Protein AF-A0A3B8RN33-F1 (afdb_monomer)

Radius of gyration: 20.27 Å; Cα contacts (8 Å, |Δi|>4): 66; chains: 1; bounding box: 44×42×52 Å

Secondary structure (DSSP, 8-state):
-HHHHHHHHHHHHHHHTT-HHHHHHHHHHHHHHHHHHHHHHHHHHTHHHHHHHHHHHHHTTHHHHHHHHHHS----GGGTHHHHHHHHHHHHHHHHHHHHS----GGGHHHHHHHHHHHHHHHHHHHHHHHHHHHHHHHHHH--

Mean predicted aligned error: 7.56 Å

pLDDT: mean 86.92, std 8.72, range [50.72, 96.62]

Structure (mmCIF, N/CA/C/O backbone):
data_AF-A0A3B8RN33-F1
#
_entry.id   AF-A0A3B8RN33-F1
#
loop_
_atom_site.group_PDB
_atom_site.id
_atom_site.type_symbol
_atom_site.label_atom_id
_atom_site.label_alt_id
_atom_site.label_comp_id
_atom_site.label_asym_id
_atom_site.label_entity_id
_atom_site.label_seq_id
_atom_site.pdbx_PDB_ins_code
_atom_site.Cartn_x
_atom_site.Cartn_y
_atom_site.Cartn_z
_atom_site.occupancy
_atom_site.B_iso_or_equiv
_atom_site.auth_seq_id
_atom_site.auth_comp_id
_atom_site.auth_asym_id
_atom_site.auth_atom_id
_atom_site.pdbx_PDB_model_num
ATOM 1 N N . ALA A 1 1 ? 3.436 -6.102 -2.126 1.00 56.66 1 ALA A N 1
ATOM 2 C CA . ALA A 1 1 ? 3.835 -5.506 -0.831 1.00 56.66 1 ALA A CA 1
ATOM 3 C C . ALA A 1 1 ? 2.756 -4.589 -0.236 1.00 56.66 1 ALA A C 1
ATOM 5 O O . ALA A 1 1 ? 2.254 -4.915 0.829 1.00 56.66 1 ALA A O 1
ATOM 6 N N . MET A 1 2 ? 2.334 -3.508 -0.912 1.00 62.22 2 MET A N 1
ATOM 7 C CA . MET A 1 2 ? 1.419 -2.491 -0.337 1.00 62.22 2 MET A CA 1
ATOM 8 C C . MET A 1 2 ? 0.087 -3.041 0.202 1.00 62.22 2 MET A C 1
ATOM 10 O O . MET A 1 2 ? -0.329 -2.700 1.299 1.00 62.22 2 MET A O 1
ATOM 14 N N . TRP A 1 3 ? -0.573 -3.935 -0.533 1.00 68.81 3 TRP A N 1
ATOM 15 C CA . TRP A 1 3 ? -1.843 -4.518 -0.089 1.00 68.81 3 TRP A CA 1
ATOM 16 C C . TRP A 1 3 ? -1.701 -5.576 1.010 1.00 68.81 3 TRP A C 1
ATOM 18 O O . TRP A 1 3 ? -2.677 -5.883 1.694 1.00 68.81 3 TRP A O 1
ATOM 28 N N . SER A 1 4 ? -0.501 -6.137 1.178 1.00 70.38 4 SER A N 1
ATOM 29 C CA . SER A 1 4 ? -0.233 -7.151 2.198 1.00 70.38 4 SER A CA 1
ATOM 30 C C . SER A 1 4 ? -0.156 -6.519 3.580 1.00 70.38 4 SER A C 1
ATOM 32 O O . SER A 1 4 ? -0.721 -7.069 4.514 1.00 70.38 4 SER A O 1
ATOM 34 N N . SER A 1 5 ? 0.483 -5.350 3.711 1.00 77.50 5 SER A N 1
ATOM 35 C CA . SER A 1 5 ? 0.575 -4.654 5.000 1.00 77.50 5 SER A CA 1
ATOM 36 C C . SER A 1 5 ? -0.803 -4.241 5.516 1.00 77.50 5 SER A C 1
ATOM 38 O O . SER A 1 5 ? -1.101 -4.449 6.688 1.00 77.50 5 SER A O 1
ATOM 40 N N . VAL A 1 6 ? -1.676 -3.748 4.628 1.00 82.19 6 VAL A N 1
ATOM 41 C CA . VAL A 1 6 ? -3.065 -3.398 4.965 1.00 82.19 6 VAL A CA 1
ATOM 42 C C . VAL A 1 6 ? -3.824 -4.615 5.492 1.00 82.19 6 VAL A C 1
ATOM 44 O O . VAL A 1 6 ? -4.422 -4.547 6.565 1.00 82.19 6 VAL A O 1
ATOM 47 N N . SER A 1 7 ? -3.777 -5.738 4.771 1.00 83.06 7 SER A N 1
ATOM 48 C CA . SER A 1 7 ? -4.470 -6.958 5.192 1.00 83.06 7 SER A CA 1
ATOM 49 C C . SER A 1 7 ? -3.956 -7.483 6.524 1.00 83.06 7 SER A C 1
ATOM 51 O O . SER A 1 7 ? -4.777 -7.756 7.392 1.00 83.06 7 SER A O 1
ATOM 53 N N . THR A 1 8 ? -2.638 -7.526 6.742 1.00 87.12 8 THR A N 1
ATOM 54 C CA . THR A 1 8 ? -2.060 -7.987 8.014 1.00 87.12 8 THR A CA 1
ATOM 55 C C . THR A 1 8 ? -2.520 -7.138 9.201 1.00 87.12 8 THR A C 1
ATOM 57 O O . THR A 1 8 ? -2.918 -7.678 10.234 1.00 87.12 8 THR A O 1
ATOM 60 N N . THR A 1 9 ? -2.525 -5.806 9.072 1.00 88.44 9 THR A N 1
ATOM 61 C CA . THR A 1 9 ? -3.015 -4.928 10.148 1.00 88.44 9 THR A CA 1
ATOM 62 C C . THR A 1 9 ? -4.490 -5.191 10.454 1.00 88.44 9 THR A C 1
ATOM 64 O O . THR A 1 9 ? -4.875 -5.262 11.622 1.00 88.44 9 THR A O 1
ATOM 67 N N . ILE A 1 10 ? -5.321 -5.382 9.425 1.00 87.44 10 ILE A N 1
ATOM 68 C CA . ILE A 1 10 ? -6.756 -5.629 9.603 1.00 87.44 10 ILE A CA 1
ATOM 69 C C . ILE A 1 10 ? -7.018 -7.021 10.197 1.00 87.44 10 ILE A C 1
ATOM 71 O O . ILE A 1 10 ? -7.858 -7.156 11.087 1.00 87.44 10 ILE A O 1
ATOM 75 N N . THR A 1 11 ? -6.299 -8.059 9.767 1.00 90.56 11 THR A N 1
ATOM 76 C CA . THR A 1 11 ? -6.441 -9.407 10.337 1.00 90.56 11 THR A CA 1
ATOM 77 C C . THR A 1 11 ? -6.004 -9.446 11.798 1.00 90.56 11 THR A C 1
ATOM 79 O O . THR A 1 11 ? -6.671 -10.086 12.613 1.00 90.56 11 THR A O 1
ATOM 82 N N . ASN A 1 12 ? -4.960 -8.693 12.158 1.00 90.50 12 ASN A N 1
ATOM 83 C CA . ASN A 1 12 ? -4.544 -8.521 13.550 1.00 90.50 12 ASN A CA 1
ATOM 84 C C . ASN A 1 12 ? -5.617 -7.785 14.369 1.00 90.50 12 ASN A C 1
ATOM 86 O O . ASN A 1 12 ? -5.922 -8.197 15.487 1.00 90.50 12 ASN A O 1
ATOM 90 N N . ALA A 1 13 ? -6.263 -6.761 13.799 1.00 89.62 13 ALA A N 1
ATOM 91 C CA . ALA A 1 13 ? -7.396 -6.094 14.440 1.00 89.62 13 ALA A CA 1
ATOM 92 C C . ALA A 1 13 ? -8.588 -7.050 14.647 1.00 89.62 13 ALA A C 1
ATOM 94 O O . ALA A 1 13 ? -9.190 -7.064 15.720 1.00 89.62 13 ALA A O 1
ATOM 95 N N . PHE A 1 14 ? -8.918 -7.899 13.665 1.00 90.62 14 PHE A N 1
ATOM 96 C CA . PHE A 1 14 ? -9.960 -8.919 13.832 1.00 90.62 14 PHE A CA 1
ATOM 97 C C . PHE A 1 14 ? -9.615 -9.934 14.925 1.00 90.62 14 PHE A C 1
ATOM 99 O O . PHE A 1 14 ? -10.507 -10.314 15.686 1.00 90.62 14 PHE A O 1
ATOM 106 N N . ALA A 1 15 ? -8.351 -10.353 15.022 1.00 90.25 15 ALA A N 1
ATOM 107 C CA . ALA A 1 15 ? -7.890 -11.241 16.085 1.00 90.25 15 ALA A CA 1
ATOM 108 C C . ALA A 1 15 ? -8.041 -10.587 17.470 1.00 90.25 15 ALA A C 1
ATOM 110 O O . ALA A 1 15 ? -8.632 -11.197 18.359 1.00 90.25 15 ALA A O 1
ATOM 111 N N . ALA A 1 16 ? -7.621 -9.326 17.623 1.00 90.56 16 ALA A N 1
ATOM 112 C CA . ALA A 1 16 ? -7.750 -8.572 18.874 1.00 90.56 16 ALA A CA 1
ATOM 113 C C . ALA A 1 16 ? -9.215 -8.350 19.303 1.00 90.56 16 ALA A C 1
ATOM 115 O O . ALA A 1 16 ? -9.523 -8.352 20.489 1.00 90.56 16 ALA A O 1
ATOM 116 N N . MET A 1 17 ? -10.141 -8.221 18.347 1.00 90.75 17 MET A N 1
ATOM 117 C CA . MET A 1 17 ? -11.583 -8.116 18.618 1.00 90.75 17 MET A CA 1
ATOM 118 C C . MET A 1 17 ? -12.272 -9.474 18.877 1.00 90.75 17 MET A C 1
ATOM 120 O O . MET A 1 17 ? -13.501 -9.532 18.962 1.00 90.75 17 MET A O 1
ATOM 124 N N . GLY A 1 18 ? -11.531 -10.589 18.917 1.00 91.50 18 GLY A N 1
ATOM 125 C CA . GLY A 1 18 ? -12.095 -11.937 19.079 1.00 91.50 18 GLY A CA 1
ATOM 126 C C . GLY A 1 18 ? -12.872 -12.449 17.855 1.00 91.50 18 GLY A C 1
ATOM 127 O O . GLY A 1 18 ? -13.625 -13.421 17.937 1.00 91.50 18 GLY A O 1
ATOM 128 N N . LYS A 1 19 ? -12.713 -11.824 16.682 1.00 91.69 19 LYS A N 1
ATOM 129 C CA . LYS A 1 19 ? -13.450 -12.142 15.443 1.00 91.69 19 LYS A CA 1
ATOM 130 C C . LYS A 1 19 ? -12.706 -13.157 14.569 1.00 91.69 19 LYS A C 1
ATOM 132 O O . LYS A 1 19 ? -12.621 -13.012 13.349 1.00 91.69 19 LYS A O 1
ATOM 137 N N . ILE A 1 20 ? -12.230 -14.239 15.184 1.00 92.00 20 ILE A N 1
ATOM 138 C CA . ILE A 1 20 ? -11.411 -15.279 14.534 1.00 92.00 20 ILE A CA 1
ATOM 139 C C . ILE A 1 20 ? -12.134 -15.908 13.333 1.00 92.00 20 ILE A C 1
ATOM 141 O O . ILE A 1 20 ? -11.523 -16.138 12.293 1.00 92.00 20 ILE A O 1
ATOM 145 N N . LYS A 1 21 ? -13.458 -16.108 13.419 1.00 93.00 21 LYS A N 1
ATOM 146 C CA . LYS A 1 21 ? -14.263 -16.656 12.311 1.00 93.00 21 LYS A CA 1
ATOM 147 C C . LYS A 1 21 ? -14.209 -15.792 11.045 1.00 93.00 21 LYS A C 1
ATOM 149 O O . LYS A 1 21 ? -14.257 -16.336 9.947 1.00 93.00 21 LYS A O 1
ATOM 154 N N . ILE A 1 22 ? -14.118 -14.464 11.177 1.00 93.00 22 ILE A N 1
ATOM 155 C CA . ILE A 1 22 ? -13.977 -13.559 10.024 1.00 93.00 22 ILE A CA 1
ATOM 156 C C . ILE A 1 22 ? -12.589 -13.736 9.411 1.00 93.00 22 ILE A C 1
ATOM 158 O O . ILE A 1 22 ? -12.479 -13.910 8.201 1.00 93.00 22 ILE A O 1
ATOM 162 N N . ASN A 1 23 ? -11.549 -13.766 10.250 1.00 91.69 23 ASN A N 1
ATOM 163 C CA . ASN A 1 23 ? -10.176 -13.967 9.796 1.00 91.6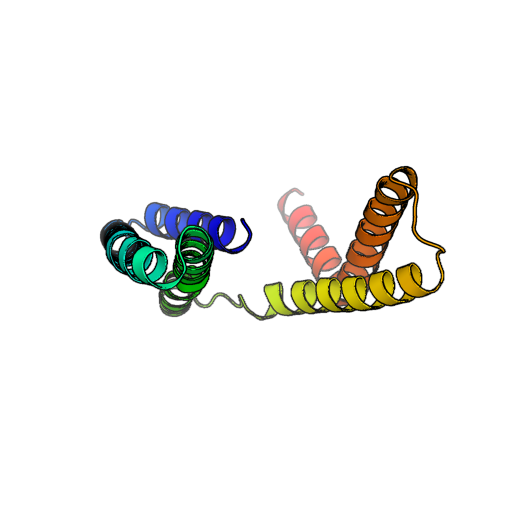9 23 ASN A CA 1
ATOM 164 C C . ASN A 1 23 ? -10.012 -15.302 9.047 1.00 91.69 23 ASN A C 1
ATOM 166 O O . ASN A 1 23 ? -9.453 -15.350 7.956 1.00 91.69 23 ASN A O 1
ATOM 170 N N . LEU A 1 24 ? -10.597 -16.379 9.577 1.00 93.19 24 LEU A N 1
ATOM 171 C CA . LEU A 1 24 ? -10.559 -17.696 8.943 1.00 93.19 24 LEU A CA 1
ATOM 172 C C . LEU A 1 24 ? -11.290 -17.718 7.592 1.00 93.19 24 LEU A C 1
ATOM 174 O O . LEU A 1 24 ? -10.765 -18.262 6.624 1.00 93.19 24 LEU A O 1
ATOM 178 N N . LYS A 1 25 ? -12.453 -17.060 7.484 1.00 94.81 25 LYS A N 1
ATOM 179 C CA . LYS A 1 25 ? -13.155 -16.905 6.198 1.00 94.81 25 LYS A CA 1
ATOM 180 C C . LYS A 1 25 ? -12.322 -16.136 5.167 1.00 94.81 25 LYS A C 1
ATOM 182 O O . LYS A 1 25 ? -12.335 -16.506 3.997 1.00 94.81 25 LYS A O 1
ATOM 187 N N . LEU A 1 26 ? -11.584 -15.106 5.587 1.00 93.94 26 LEU A N 1
ATOM 188 C CA . LEU A 1 26 ? -10.688 -14.346 4.707 1.00 93.94 26 LEU A CA 1
ATOM 189 C C . LEU A 1 26 ? -9.497 -15.189 4.232 1.00 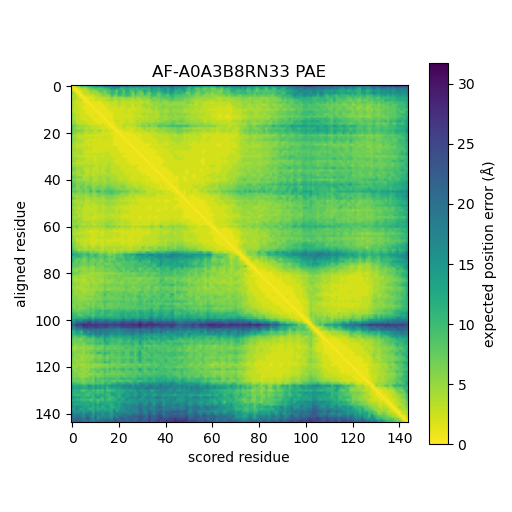93.94 26 LEU A C 1
ATOM 191 O O . LEU A 1 26 ? -9.178 -15.167 3.046 1.00 93.94 26 LEU A O 1
ATOM 195 N N . MET A 1 27 ? -8.890 -15.985 5.116 1.00 93.38 27 MET A N 1
ATOM 196 C CA . MET A 1 27 ? -7.809 -16.906 4.740 1.00 93.38 27 MET A CA 1
ATOM 197 C C . MET A 1 27 ? -8.279 -17.973 3.745 1.00 93.38 27 MET A C 1
ATOM 199 O O . MET A 1 27 ? -7.592 -18.237 2.756 1.00 93.38 27 MET A O 1
ATOM 203 N N . LEU A 1 28 ? -9.468 -18.546 3.959 1.00 96.19 28 LEU A N 1
ATOM 204 C CA . LEU A 1 28 ? -10.075 -19.492 3.017 1.00 96.19 28 LEU A CA 1
ATOM 205 C C . LEU A 1 28 ? -10.348 -18.838 1.661 1.00 96.19 28 LEU A C 1
ATOM 207 O O . LEU A 1 28 ? -10.010 -19.410 0.629 1.00 96.19 28 LEU A O 1
ATOM 211 N N . MET A 1 29 ? -10.901 -17.623 1.663 1.00 95.31 29 MET A N 1
ATOM 212 C CA . MET A 1 29 ? -11.120 -16.840 0.448 1.00 95.31 29 MET A CA 1
ATOM 213 C C . MET A 1 29 ? -9.810 -16.627 -0.317 1.00 95.31 29 MET A C 1
ATOM 215 O O . MET A 1 29 ? -9.768 -16.924 -1.505 1.00 95.31 29 MET A O 1
ATOM 219 N N . TRP A 1 30 ? -8.740 -16.158 0.335 1.00 93.81 30 TRP A N 1
ATOM 220 C CA . TRP A 1 30 ? -7.448 -15.927 -0.326 1.00 93.81 30 TRP A CA 1
ATOM 221 C C . TRP A 1 30 ? -6.805 -17.204 -0.848 1.00 93.81 30 TRP A C 1
ATOM 223 O O . TRP A 1 30 ? -6.241 -17.199 -1.942 1.00 93.81 30 TRP A O 1
ATOM 233 N N . THR A 1 31 ? -6.923 -18.297 -0.098 1.00 95.19 31 THR A N 1
ATOM 234 C CA . THR A 1 31 ? -6.440 -19.609 -0.533 1.00 95.19 31 THR A CA 1
ATOM 235 C C . THR A 1 31 ? -7.184 -20.036 -1.793 1.00 95.19 31 THR A C 1
ATOM 237 O O . THR A 1 31 ? -6.551 -20.285 -2.815 1.00 95.19 31 THR A O 1
ATOM 240 N N . ALA A 1 32 ? -8.519 -20.015 -1.774 1.00 96.62 32 ALA A N 1
ATOM 241 C CA . ALA A 1 32 ? -9.331 -20.351 -2.940 1.00 96.62 32 ALA A CA 1
ATOM 242 C C . ALA 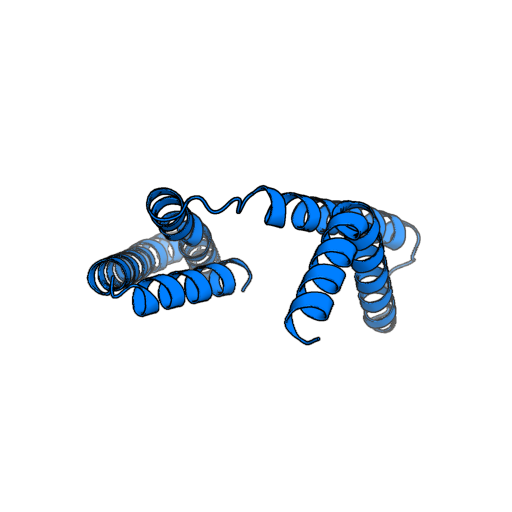A 1 32 ? -9.005 -19.449 -4.141 1.00 96.62 32 ALA A C 1
ATOM 244 O O . ALA A 1 32 ? -8.776 -19.947 -5.240 1.00 96.62 32 ALA A O 1
ATOM 245 N N . LEU A 1 33 ? -8.903 -18.133 -3.932 1.00 95.00 33 LEU A N 1
ATOM 246 C CA . LEU A 1 33 ? -8.554 -17.185 -4.988 1.00 95.00 33 LEU A CA 1
ATOM 247 C C . LEU A 1 33 ? -7.191 -17.506 -5.608 1.00 95.00 33 LEU A C 1
ATOM 249 O O . LEU A 1 33 ? -7.065 -17.509 -6.826 1.00 95.00 33 LEU A O 1
ATOM 253 N N . THR A 1 34 ? -6.184 -17.804 -4.786 1.00 94.81 34 THR A N 1
ATOM 254 C CA . THR A 1 34 ? -4.827 -18.117 -5.253 1.00 94.81 34 THR A CA 1
ATOM 255 C C . THR A 1 34 ? -4.810 -19.422 -6.040 1.00 94.81 34 THR A C 1
ATOM 257 O O . THR A 1 34 ? -4.268 -19.462 -7.144 1.00 94.81 34 THR A O 1
ATOM 260 N N . TRP A 1 35 ? -5.448 -20.467 -5.514 1.00 96.44 35 TRP A N 1
ATOM 261 C CA . TRP A 1 35 ? -5.512 -21.780 -6.154 1.00 96.44 35 TRP A CA 1
ATOM 262 C C . TRP A 1 35 ? -6.370 -21.805 -7.418 1.00 96.44 35 TRP A C 1
ATOM 264 O O . TRP A 1 35 ? -6.126 -22.636 -8.281 1.00 96.44 35 TRP A O 1
ATOM 274 N N . ILE A 1 36 ? -7.335 -20.896 -7.566 1.00 96.56 36 ILE A N 1
ATOM 275 C CA . ILE A 1 36 ? -8.128 -20.772 -8.795 1.00 96.56 36 ILE A CA 1
ATOM 276 C C . ILE A 1 36 ? -7.407 -19.872 -9.800 1.00 96.56 36 ILE A C 1
ATOM 278 O O . ILE A 1 36 ? -7.157 -20.279 -10.932 1.00 96.56 36 ILE A O 1
ATOM 282 N N . LEU A 1 37 ? -7.045 -18.649 -9.404 1.00 95.75 37 LEU A N 1
ATOM 283 C CA . LEU A 1 37 ? -6.498 -17.650 -10.322 1.00 95.75 37 LEU A CA 1
ATOM 284 C C . LEU A 1 37 ? -5.116 -18.033 -10.845 1.00 95.75 37 LEU A C 1
ATOM 286 O O . LEU A 1 37 ? -4.848 -17.808 -12.020 1.00 95.75 37 LEU A O 1
ATOM 290 N N . THR A 1 38 ? -4.248 -18.611 -10.011 1.00 94.31 38 THR A N 1
ATOM 291 C CA . THR A 1 38 ? -2.863 -18.907 -10.407 1.00 94.31 38 THR A CA 1
ATOM 292 C C . THR A 1 38 ? -2.780 -19.923 -11.545 1.00 94.31 38 THR A C 1
ATOM 294 O O . THR A 1 38 ? -2.220 -19.560 -12.575 1.00 94.31 38 THR A O 1
ATOM 297 N N . PRO A 1 39 ? -3.341 -21.145 -11.456 1.00 95.62 39 PRO A N 1
ATOM 298 C CA . PRO A 1 39 ? -3.280 -22.093 -12.570 1.00 95.62 39 PRO A CA 1
ATOM 299 C C . PRO A 1 39 ? -4.053 -21.594 -13.795 1.00 95.62 39 PRO A C 1
ATOM 301 O O . PRO A 1 39 ? -3.593 -21.755 -14.925 1.00 95.62 39 PRO A O 1
ATOM 304 N N . LEU A 1 40 ? -5.190 -20.921 -13.591 1.00 96.31 40 LEU A N 1
ATOM 305 C CA . LEU A 1 40 ? -6.021 -20.414 -14.683 1.00 96.31 40 LEU A CA 1
ATOM 306 C C . LEU A 1 40 ? -5.283 -19.330 -15.483 1.00 96.31 40 LEU A C 1
ATOM 308 O O . LEU A 1 40 ? -5.212 -19.405 -16.709 1.00 96.31 40 LEU A O 1
ATOM 312 N N . LEU A 1 41 ? -4.661 -18.363 -14.808 1.00 95.69 41 LEU A N 1
ATOM 313 C CA . LEU A 1 41 ? -3.878 -17.310 -15.458 1.00 95.69 41 LEU A CA 1
ATOM 314 C C . LEU A 1 41 ? -2.528 -17.822 -15.959 1.00 95.69 41 LEU A C 1
ATOM 316 O O . LEU A 1 41 ? -2.082 -17.377 -17.013 1.00 95.69 41 LEU A O 1
ATOM 320 N N . MET A 1 42 ? -1.900 -18.772 -15.265 1.00 96.00 42 MET A N 1
ATOM 321 C CA . MET A 1 42 ? -0.661 -19.405 -15.718 1.00 96.00 42 MET A CA 1
ATOM 322 C C . MET A 1 42 ? -0.870 -20.163 -17.030 1.00 96.00 42 MET A C 1
ATOM 324 O O . MET A 1 42 ? -0.056 -20.030 -17.938 1.00 96.00 42 MET A O 1
ATOM 328 N N . SER A 1 43 ? -1.983 -20.888 -17.177 1.00 95.56 43 SER A N 1
ATOM 329 C CA . SER A 1 43 ? -2.291 -21.598 -18.426 1.00 95.56 43 SER A CA 1
ATOM 330 C C . SER A 1 43 ? -2.464 -20.657 -19.628 1.00 95.56 43 SER A C 1
ATOM 332 O O . SER A 1 43 ? -2.128 -21.029 -20.747 1.00 95.56 43 SER A O 1
ATOM 334 N N . LYS A 1 44 ? -2.947 -19.424 -19.402 1.00 95.62 44 LYS A N 1
ATOM 335 C CA . LYS A 1 44 ? -3.209 -18.433 -20.462 1.00 95.62 44 LYS A CA 1
ATOM 336 C C . LYS A 1 44 ? -2.039 -17.492 -20.746 1.00 95.62 44 LYS A C 1
ATOM 338 O O . LYS A 1 44 ? -1.859 -17.080 -21.885 1.00 95.62 44 LYS A O 1
ATOM 343 N N . TYR A 1 45 ? -1.280 -17.118 -19.718 1.00 95.00 45 TYR A N 1
ATOM 344 C CA . TYR A 1 45 ? -0.269 -16.056 -19.781 1.00 95.00 45 TYR A CA 1
ATOM 345 C C . TYR A 1 45 ? 1.129 -16.525 -19.339 1.00 95.00 45 TYR A C 1
ATOM 347 O O . TYR A 1 45 ? 2.033 -15.703 -19.168 1.00 95.00 45 TYR A O 1
ATOM 355 N N . GLY A 1 46 ? 1.322 -17.829 -19.114 1.00 93.19 46 GLY A N 1
ATOM 356 C CA . GLY A 1 46 ? 2.580 -18.407 -18.643 1.00 93.19 46 GLY A CA 1
ATOM 357 C C . GLY A 1 46 ? 2.994 -17.860 -17.275 1.00 93.19 46 GLY A C 1
ATOM 358 O O . GLY A 1 46 ? 2.164 -17.608 -16.401 1.00 93.19 46 GLY A O 1
ATOM 359 N N . TYR A 1 47 ? 4.291 -17.614 -17.089 1.00 92.62 47 TYR A N 1
ATOM 360 C CA . TYR A 1 47 ? 4.826 -17.065 -15.838 1.00 92.62 47 TYR A CA 1
ATOM 361 C C . TYR A 1 47 ? 4.233 -15.688 -15.475 1.00 92.62 47 TYR A C 1
ATOM 363 O O . TYR A 1 47 ? 3.954 -15.419 -14.306 1.00 92.62 47 TYR A O 1
ATOM 371 N N . ASN A 1 48 ? 3.932 -14.842 -16.469 1.00 94.44 48 ASN A N 1
ATOM 372 C CA . ASN A 1 48 ? 3.272 -13.549 -16.238 1.00 94.44 48 ASN A CA 1
ATOM 373 C C . ASN A 1 48 ? 1.862 -13.715 -15.646 1.00 94.44 48 ASN A C 1
ATOM 375 O O . ASN A 1 48 ? 1.391 -12.848 -14.907 1.00 94.44 48 ASN A O 1
ATOM 379 N N . GLY A 1 49 ? 1.212 -14.854 -15.900 1.00 93.19 49 GLY A N 1
ATOM 380 C CA . GLY A 1 49 ? -0.052 -15.225 -15.271 1.00 93.19 49 GLY A CA 1
ATOM 381 C C . GLY A 1 49 ? 0.036 -15.323 -13.749 1.00 93.19 49 GLY A C 1
ATOM 382 O O . GLY A 1 49 ? -0.900 -14.926 -13.060 1.00 93.19 49 GLY A O 1
ATOM 383 N N . VAL A 1 50 ? 1.178 -15.757 -13.207 1.00 93.69 50 VAL A N 1
ATOM 384 C CA . VAL A 1 50 ? 1.418 -15.826 -11.754 1.00 93.69 50 VAL A CA 1
ATOM 385 C C . VAL A 1 50 ? 1.514 -14.427 -11.146 1.00 93.69 50 VAL A C 1
ATOM 387 O O . VAL A 1 50 ? 0.946 -14.167 -10.082 1.00 93.69 50 VAL A O 1
ATOM 390 N N . ALA A 1 51 ? 2.187 -13.501 -11.835 1.00 92.88 51 ALA A N 1
ATOM 391 C CA . ALA A 1 51 ? 2.277 -12.107 -11.410 1.00 92.88 51 ALA A CA 1
ATOM 392 C C . ALA A 1 51 ? 0.896 -11.428 -11.415 1.00 92.88 51 ALA A C 1
ATOM 394 O O . ALA A 1 51 ? 0.529 -10.769 -10.438 1.00 92.88 51 ALA A O 1
ATOM 395 N N . LEU A 1 52 ? 0.098 -11.649 -12.468 1.00 93.94 52 LEU A N 1
ATOM 396 C CA . LEU A 1 52 ? -1.281 -11.157 -12.551 1.00 93.94 52 LEU A CA 1
ATOM 397 C C . LEU A 1 52 ? -2.177 -11.763 -11.464 1.00 93.94 52 LEU A C 1
ATOM 399 O O . LEU A 1 52 ? -2.909 -11.026 -10.803 1.00 93.94 52 LEU A O 1
ATOM 403 N N . ALA A 1 53 ? -2.088 -13.074 -11.227 1.00 94.06 53 ALA A N 1
ATOM 404 C CA . ALA A 1 53 ? -2.828 -13.742 -10.158 1.00 94.06 53 ALA A CA 1
ATOM 405 C C . ALA A 1 53 ? -2.488 -13.129 -8.794 1.00 94.06 53 ALA A C 1
ATOM 407 O O . ALA A 1 53 ? -3.380 -12.732 -8.047 1.00 94.06 53 ALA A O 1
ATOM 408 N N . SER A 1 54 ? -1.196 -12.958 -8.510 1.00 91.00 54 SER A N 1
ATOM 409 C CA . SER A 1 54 ? -0.712 -12.351 -7.268 1.00 91.00 54 SER A CA 1
ATOM 410 C C . SER A 1 54 ? -1.209 -10.913 -7.096 1.00 91.00 54 SER A C 1
ATOM 412 O O . SER A 1 54 ? -1.605 -10.523 -5.997 1.00 91.00 54 SER A O 1
ATOM 414 N N . ALA A 1 55 ? -1.242 -10.122 -8.173 1.00 91.06 55 ALA A N 1
ATOM 415 C CA . ALA A 1 55 ? -1.772 -8.760 -8.153 1.00 91.06 55 ALA A CA 1
ATOM 416 C C . ALA A 1 55 ? -3.285 -8.722 -7.870 1.00 91.06 55 ALA A C 1
ATOM 418 O O . ALA A 1 55 ? -3.740 -7.890 -7.080 1.00 91.06 55 ALA A O 1
ATOM 419 N N . LEU A 1 56 ? -4.063 -9.636 -8.456 1.00 92.50 56 LEU A N 1
ATOM 420 C CA . LEU A 1 56 ? -5.506 -9.748 -8.216 1.00 92.50 56 LEU A CA 1
ATOM 421 C C . LEU A 1 56 ? -5.814 -10.204 -6.786 1.00 92.50 56 LEU A C 1
ATOM 423 O O . LEU A 1 56 ? -6.643 -9.593 -6.109 1.00 92.50 56 LEU A O 1
ATOM 427 N N . VAL A 1 57 ? -5.101 -11.221 -6.292 1.00 92.31 57 VAL A N 1
ATOM 428 C CA . VAL A 1 57 ? -5.222 -11.686 -4.902 1.00 92.31 57 VAL A CA 1
ATOM 429 C C . VAL A 1 57 ? -4.868 -10.558 -3.937 1.00 92.31 57 VAL A C 1
ATOM 431 O O . VAL A 1 57 ? -5.634 -10.283 -3.018 1.00 92.31 57 VAL A O 1
ATOM 434 N N . ALA A 1 58 ? -3.773 -9.835 -4.173 1.00 88.50 58 ALA A N 1
ATOM 435 C CA . ALA A 1 58 ? -3.401 -8.681 -3.361 1.00 88.50 58 ALA A CA 1
ATOM 436 C C . ALA A 1 58 ? -4.474 -7.576 -3.398 1.00 88.50 58 ALA A C 1
ATOM 438 O O . ALA A 1 58 ? -4.813 -7.007 -2.366 1.00 88.50 58 ALA A O 1
ATOM 439 N N . SER A 1 59 ? -5.078 -7.312 -4.556 1.00 89.00 59 SER A N 1
ATOM 440 C CA . SER A 1 59 ? -6.147 -6.308 -4.690 1.00 89.00 59 SER A CA 1
ATOM 441 C C . SER A 1 59 ? -7.412 -6.673 -3.896 1.00 89.00 59 SER A C 1
ATOM 443 O O . SER A 1 59 ? -8.165 -5.790 -3.482 1.00 89.00 59 SER A O 1
ATOM 445 N N . SER A 1 60 ? -7.624 -7.959 -3.591 1.00 90.75 60 SER A N 1
ATOM 446 C CA . SER A 1 60 ? -8.730 -8.410 -2.734 1.00 90.75 60 SER A CA 1
ATOM 447 C C . SER A 1 60 ? -8.610 -7.958 -1.266 1.00 90.75 60 SER A C 1
ATOM 449 O O . SER A 1 60 ? -9.582 -8.069 -0.519 1.00 90.75 60 SER A O 1
ATOM 451 N N . SER A 1 61 ? -7.481 -7.363 -0.851 1.00 85.75 61 SER A N 1
ATOM 452 C CA . SER A 1 61 ? -7.307 -6.697 0.454 1.00 85.75 61 SER A CA 1
ATOM 453 C C . SER A 1 61 ? -8.310 -5.559 0.719 1.00 85.75 61 SER A C 1
ATOM 455 O O . SER A 1 61 ? -8.466 -5.112 1.854 1.00 85.75 61 SER A O 1
ATOM 457 N N . ILE A 1 62 ? -9.048 -5.109 -0.298 1.00 87.69 62 ILE A N 1
ATOM 458 C CA . ILE A 1 62 ? -10.185 -4.193 -0.135 1.00 87.69 62 ILE A CA 1
ATOM 459 C C . ILE A 1 62 ? -11.338 -4.856 0.648 1.00 87.69 62 ILE A C 1
ATOM 461 O O . ILE A 1 62 ? -12.036 -4.188 1.411 1.00 87.69 62 ILE A O 1
ATOM 465 N N . ILE A 1 63 ? -11.530 -6.172 0.523 1.00 90.69 63 ILE A N 1
ATOM 466 C CA . ILE A 1 63 ? -12.610 -6.919 1.190 1.00 90.69 63 ILE A CA 1
ATOM 467 C C . ILE A 1 63 ? -12.537 -6.801 2.724 1.00 90.69 63 ILE A C 1
ATOM 469 O O . ILE A 1 63 ? -13.518 -6.342 3.321 1.00 90.69 63 ILE A O 1
ATOM 473 N N . PRO A 1 64 ? -11.417 -7.139 3.400 1.00 89.62 64 PRO A N 1
ATOM 474 C CA . PRO A 1 64 ? -11.307 -6.953 4.845 1.00 89.62 64 PRO A CA 1
ATOM 475 C C . PRO A 1 64 ? -11.459 -5.485 5.265 1.00 89.62 64 PRO A C 1
ATOM 477 O O . PRO A 1 64 ? -12.005 -5.223 6.335 1.00 89.62 64 PRO A O 1
ATOM 480 N N . MET A 1 65 ? -11.072 -4.525 4.417 1.00 87.62 65 MET A N 1
ATOM 481 C CA . MET A 1 65 ? -11.267 -3.093 4.673 1.00 87.62 65 MET A CA 1
ATOM 482 C C . MET A 1 65 ? -12.752 -2.711 4.738 1.00 87.62 65 MET A C 1
ATOM 484 O O . MET A 1 65 ? -13.169 -1.990 5.648 1.00 87.62 65 MET A O 1
ATOM 488 N N . ILE A 1 66 ? -13.568 -3.224 3.811 1.00 88.75 66 ILE A N 1
ATOM 489 C CA . ILE A 1 66 ? -15.022 -3.010 3.808 1.00 88.75 66 ILE A CA 1
ATOM 490 C C . ILE A 1 66 ? -15.658 -3.642 5.050 1.00 88.75 66 ILE A C 1
ATOM 492 O O . ILE A 1 66 ? -16.499 -3.010 5.690 1.00 88.75 66 ILE A O 1
ATOM 496 N N . ILE A 1 67 ? -15.248 -4.862 5.413 1.00 90.38 67 ILE A N 1
ATOM 497 C CA . ILE A 1 67 ? -15.755 -5.548 6.611 1.00 90.38 67 ILE A CA 1
ATOM 498 C C . ILE A 1 67 ? -15.402 -4.746 7.867 1.00 90.38 67 ILE A C 1
ATOM 500 O O . ILE A 1 67 ? -16.285 -4.472 8.677 1.00 90.38 67 ILE A O 1
ATOM 504 N N . LEU A 1 68 ? -14.150 -4.299 8.003 1.00 89.44 68 LEU A N 1
ATOM 505 C CA . LEU A 1 68 ? -13.710 -3.497 9.145 1.00 89.44 68 LEU A CA 1
ATOM 506 C C . LEU A 1 68 ? -14.512 -2.196 9.268 1.00 89.44 68 LEU A C 1
ATOM 508 O O . LEU A 1 68 ? -14.964 -1.863 10.359 1.00 89.44 68 LEU A O 1
ATOM 512 N N . LYS A 1 69 ? -14.752 -1.496 8.153 1.00 86.50 69 LYS A N 1
ATOM 513 C CA . LYS A 1 69 ? -15.531 -0.246 8.125 1.00 86.50 69 LYS A CA 1
ATOM 514 C C . LYS A 1 69 ? -16.993 -0.437 8.558 1.00 86.50 69 LYS A C 1
ATOM 516 O O . LYS A 1 69 ? -17.618 0.506 9.030 1.00 86.50 69 LYS A O 1
ATOM 521 N N . ARG A 1 70 ? -17.558 -1.641 8.399 1.00 86.38 70 ARG A N 1
ATOM 522 C CA . ARG A 1 70 ? -18.901 -1.969 8.916 1.00 86.38 70 ARG A CA 1
ATOM 523 C C . ARG A 1 70 ? -18.908 -2.216 10.424 1.00 86.38 70 ARG A C 1
ATOM 525 O O . ARG A 1 70 ? -19.950 -2.073 11.047 1.00 86.38 70 ARG A O 1
ATOM 532 N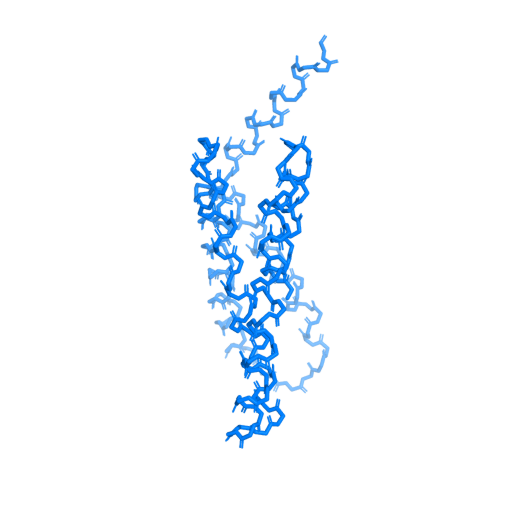 N . MET A 1 71 ? -17.771 -2.608 10.994 1.00 86.56 71 MET A N 1
ATOM 533 C CA . MET A 1 71 ? -17.636 -2.923 12.420 1.00 86.56 71 MET A CA 1
ATOM 534 C C . MET A 1 71 ? -17.158 -1.726 13.239 1.00 86.56 71 MET A C 1
ATOM 536 O O . MET A 1 71 ? -17.500 -1.609 14.410 1.00 86.56 71 MET A O 1
ATOM 540 N N . LEU A 1 72 ? -16.369 -0.846 12.626 1.00 82.94 72 LEU A N 1
ATOM 541 C CA . LEU A 1 72 ? -15.782 0.328 13.250 1.00 82.94 72 LEU A CA 1
ATOM 542 C C . LEU A 1 72 ? -16.006 1.543 12.348 1.00 82.94 72 LEU A C 1
ATOM 544 O O . LEU A 1 72 ? -15.754 1.489 11.143 1.00 82.94 72 LEU A O 1
ATOM 548 N N . SER A 1 73 ? -16.391 2.674 12.935 1.00 75.56 73 SER A N 1
ATOM 549 C CA . SER A 1 73 ? -16.558 3.967 12.255 1.00 75.56 73 SER A CA 1
ATOM 550 C C . SER A 1 73 ? -15.212 4.632 11.912 1.00 75.56 73 SER A C 1
ATOM 552 O O . SER A 1 73 ? -14.998 5.826 12.126 1.00 75.56 73 SER A O 1
ATOM 554 N N . VAL A 1 74 ? -14.265 3.866 11.365 1.00 74.31 74 VAL A N 1
ATOM 555 C CA . VAL A 1 74 ? -12.924 4.361 11.036 1.00 74.31 74 VAL A CA 1
ATOM 556 C C . VAL A 1 74 ? -12.967 5.189 9.754 1.00 74.31 74 VAL A C 1
ATOM 558 O O . VAL A 1 74 ? -13.368 4.715 8.686 1.00 74.31 74 VAL A O 1
ATOM 561 N N . LYS A 1 75 ? -12.468 6.427 9.827 1.00 76.31 75 LYS A N 1
ATOM 562 C CA . LYS A 1 75 ? -12.247 7.292 8.659 1.00 76.31 75 LYS A CA 1
ATOM 563 C C . LYS A 1 75 ? -10.953 6.901 7.934 1.00 76.31 75 LYS A C 1
ATOM 565 O O . LYS A 1 75 ? -9.959 7.618 7.967 1.00 76.31 75 LYS A O 1
ATOM 570 N N . LEU A 1 76 ? -10.962 5.743 7.272 1.00 73.56 76 LEU A N 1
ATOM 571 C CA . LEU A 1 76 ? -9.788 5.232 6.551 1.00 73.56 76 LEU A CA 1
ATOM 572 C C . LEU A 1 76 ? -9.416 6.114 5.350 1.00 73.56 76 LEU A C 1
ATOM 574 O O . LEU A 1 76 ? -8.251 6.438 5.159 1.00 73.56 76 LEU A O 1
ATOM 578 N N . PHE A 1 77 ? -10.404 6.566 4.574 1.00 77.06 77 PHE A N 1
ATOM 579 C CA . PHE A 1 77 ? -10.154 7.316 3.339 1.00 77.06 77 PHE A CA 1
ATOM 580 C C . PHE A 1 77 ? -9.443 8.659 3.577 1.00 77.06 77 PHE A C 1
ATOM 582 O O . PHE A 1 77 ? -8.526 9.006 2.837 1.00 77.06 77 PHE A O 1
ATOM 589 N N . SER A 1 78 ? -9.779 9.372 4.662 1.00 79.50 78 SER A N 1
ATOM 590 C CA . SER A 1 78 ? -9.111 10.635 5.019 1.00 79.50 78 SER A CA 1
ATOM 591 C C . SER A 1 78 ? -7.631 10.469 5.365 1.00 79.50 78 SER A C 1
ATOM 593 O O . SER A 1 78 ? -6.899 11.452 5.362 1.00 79.50 78 SER A O 1
ATOM 595 N N . ASN A 1 79 ? -7.204 9.244 5.681 1.00 80.12 79 ASN A N 1
ATOM 596 C CA . ASN A 1 79 ? -5.825 8.905 6.025 1.00 80.12 79 ASN A CA 1
ATOM 597 C C . ASN A 1 79 ? -5.083 8.194 4.889 1.00 80.12 79 ASN A C 1
ATOM 599 O O . ASN A 1 79 ? -3.957 7.776 5.113 1.00 80.12 79 ASN A O 1
ATOM 603 N N . VAL A 1 80 ? -5.711 7.978 3.731 1.00 85.25 80 VAL A N 1
ATOM 604 C CA . VAL A 1 80 ? -5.089 7.298 2.580 1.00 85.25 80 VAL A CA 1
ATOM 605 C C . VAL A 1 80 ? -4.987 8.244 1.387 1.00 85.25 80 VAL A C 1
ATOM 607 O O . VAL A 1 80 ? -4.004 8.208 0.650 1.00 85.25 80 VAL A O 1
ATOM 610 N N . TRP A 1 81 ? -5.987 9.109 1.195 1.00 85.44 81 TRP A N 1
ATOM 611 C CA . TRP A 1 81 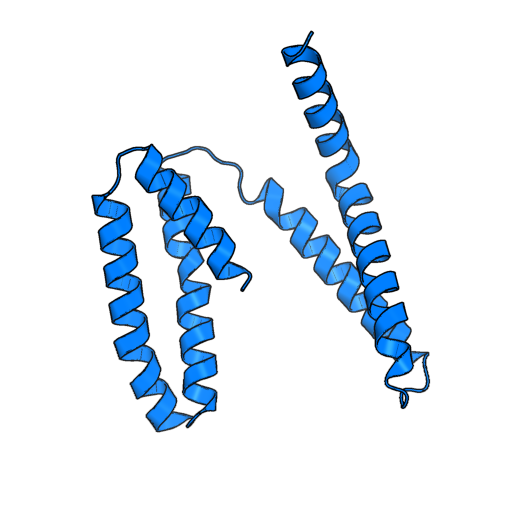? -6.013 10.039 0.070 1.00 85.44 81 TRP A CA 1
ATOM 612 C C . TRP A 1 81 ? -4.812 11.003 0.029 1.00 85.44 81 TRP A C 1
ATOM 614 O O . TRP A 1 81 ? -4.203 11.108 -1.036 1.00 85.44 81 TRP A O 1
ATOM 624 N N . PRO A 1 82 ? -4.395 11.654 1.138 1.00 88.94 82 PRO A N 1
ATOM 625 C CA . PRO A 1 82 ? -3.211 12.517 1.117 1.00 88.94 82 PRO A CA 1
ATOM 626 C C . PRO A 1 82 ? -1.934 11.783 0.688 1.00 88.94 82 PRO A C 1
ATOM 628 O O . PRO A 1 82 ? -1.136 12.325 -0.066 1.00 88.94 82 PRO A O 1
ATOM 631 N N . GLN A 1 83 ? -1.760 10.533 1.115 1.00 90.06 83 GLN A N 1
ATOM 632 C CA . GLN A 1 83 ? -0.604 9.689 0.813 1.00 90.06 83 GLN A CA 1
ATOM 633 C C . GLN A 1 83 ? -0.590 9.283 -0.660 1.00 90.06 83 GLN A C 1
ATOM 635 O O . GLN A 1 83 ? 0.457 9.340 -1.304 1.00 90.06 83 GLN A O 1
ATOM 640 N N . LEU A 1 84 ? -1.754 8.909 -1.201 1.00 90.50 84 LEU A N 1
ATOM 641 C CA . LEU A 1 84 ? -1.913 8.619 -2.626 1.00 90.50 84 LEU A CA 1
ATOM 642 C C . LEU A 1 84 ? -1.599 9.851 -3.473 1.00 90.50 84 LEU A C 1
ATOM 644 O O . LEU A 1 84 ? -0.857 9.741 -4.447 1.00 90.50 84 LEU A O 1
ATOM 648 N N . LEU A 1 85 ? -2.112 11.019 -3.082 1.00 92.56 85 LEU A N 1
ATOM 649 C CA . LEU A 1 85 ? -1.858 12.264 -3.798 1.00 92.56 85 LEU A CA 1
ATOM 650 C C . LEU A 1 85 ? -0.373 12.650 -3.743 1.00 92.56 85 LEU A C 1
ATOM 652 O O . LEU A 1 85 ? 0.201 12.959 -4.783 1.00 92.56 85 LEU A O 1
ATOM 656 N N . SER A 1 86 ? 0.278 12.548 -2.579 1.00 91.94 86 SER A N 1
ATOM 657 C CA . SER A 1 86 ? 1.724 12.781 -2.446 1.00 91.94 86 SER A CA 1
ATOM 658 C C . SER A 1 86 ? 2.556 11.844 -3.318 1.00 91.94 86 SER A C 1
ATOM 660 O O . SER A 1 86 ? 3.497 12.293 -3.969 1.00 91.94 86 SER A O 1
ATOM 662 N N . ALA A 1 87 ? 2.215 10.553 -3.359 1.00 93.12 87 ALA A N 1
ATOM 663 C CA . ALA A 1 87 ? 2.913 9.578 -4.196 1.00 93.12 87 ALA A CA 1
ATOM 664 C C . ALA A 1 87 ? 2.732 9.873 -5.694 1.00 93.12 87 ALA A C 1
ATOM 666 O O . ALA A 1 87 ? 3.682 9.759 -6.468 1.00 93.12 87 ALA A O 1
ATOM 667 N N . LEU A 1 88 ? 1.530 10.291 -6.098 1.00 94.38 88 LEU A N 1
ATOM 668 C CA . LEU A 1 88 ? 1.216 10.635 -7.483 1.00 94.38 88 LEU A CA 1
ATOM 669 C C . LEU A 1 88 ? 1.968 11.905 -7.915 1.00 94.38 88 LEU A C 1
ATOM 671 O O . LEU A 1 88 ? 2.633 11.897 -8.951 1.00 94.38 88 LEU A O 1
ATOM 675 N N . LEU A 1 89 ? 1.948 12.956 -7.088 1.00 93.56 89 LEU A N 1
ATOM 676 C CA . LEU A 1 89 ? 2.700 14.194 -7.327 1.00 93.56 89 LEU A CA 1
ATOM 677 C C . LEU A 1 89 ? 4.211 13.942 -7.391 1.00 93.56 89 LEU A C 1
ATOM 679 O O . LEU A 1 89 ? 4.870 14.419 -8.315 1.00 93.56 89 LEU A O 1
ATOM 683 N N . MET A 1 90 ? 4.752 13.138 -6.470 1.00 94.56 90 MET A N 1
ATOM 684 C CA . MET A 1 90 ? 6.152 12.705 -6.501 1.00 94.56 90 MET A CA 1
ATOM 685 C C . MET A 1 90 ? 6.480 11.986 -7.818 1.00 94.56 90 MET A C 1
ATOM 687 O O . MET A 1 90 ? 7.482 12.306 -8.452 1.00 94.56 90 MET A O 1
ATOM 691 N N . GLY A 1 91 ? 5.639 11.044 -8.254 1.00 93.06 91 GLY A N 1
ATOM 692 C CA . GLY A 1 91 ? 5.851 10.291 -9.492 1.00 93.06 91 GLY A CA 1
ATOM 693 C C . GLY A 1 91 ? 5.857 11.172 -10.744 1.00 93.06 91 GLY A C 1
ATOM 694 O O . GLY A 1 91 ? 6.727 11.011 -11.601 1.00 93.06 91 GLY A O 1
ATOM 695 N N . ILE A 1 92 ? 4.937 12.139 -10.832 1.00 93.75 92 ILE A N 1
ATOM 696 C CA . ILE A 1 92 ? 4.911 13.128 -11.924 1.00 93.75 92 ILE A CA 1
ATOM 697 C C . ILE A 1 92 ? 6.199 13.955 -11.920 1.00 93.75 92 ILE A C 1
ATOM 699 O O . ILE A 1 92 ? 6.830 14.117 -12.965 1.00 93.75 92 ILE A O 1
ATOM 703 N N . PHE A 1 93 ? 6.609 14.441 -10.749 1.00 91.44 93 PHE A N 1
ATOM 704 C CA . PHE A 1 93 ? 7.781 15.300 -10.618 1.00 91.44 93 PHE A CA 1
ATOM 705 C C . PHE A 1 93 ? 9.080 14.558 -10.955 1.00 91.44 93 PHE A C 1
ATOM 707 O O . PHE A 1 93 ? 9.915 15.078 -11.690 1.00 91.44 93 PHE A O 1
ATOM 714 N N . LEU A 1 94 ? 9.229 13.313 -10.492 1.00 91.19 94 LEU A N 1
ATOM 715 C CA . LEU A 1 94 ? 10.377 12.472 -10.834 1.00 91.19 94 LEU A CA 1
ATOM 716 C C . LEU A 1 94 ? 10.413 12.132 -12.324 1.00 91.19 94 LEU A C 1
ATOM 718 O O . LEU A 1 94 ? 11.488 12.153 -12.915 1.00 91.19 94 LEU A O 1
ATOM 722 N N . LYS A 1 95 ? 9.262 11.855 -12.951 1.00 89.75 95 LYS A N 1
ATOM 723 C CA . LYS A 1 95 ? 9.193 11.617 -14.401 1.00 8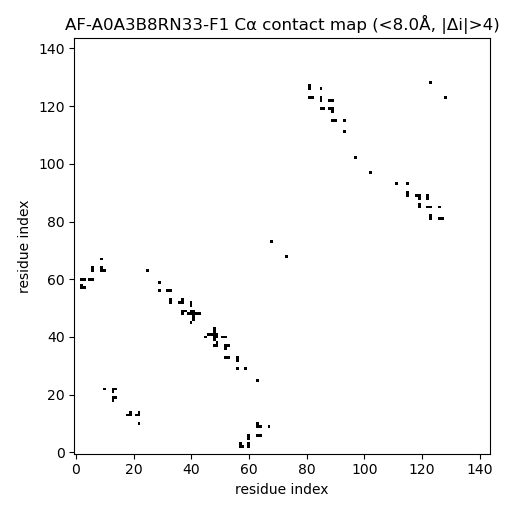9.75 95 LYS A CA 1
ATOM 724 C C . LYS A 1 95 ? 9.624 12.855 -15.191 1.00 89.75 95 LYS A C 1
ATOM 726 O O . LYS A 1 95 ? 10.358 12.727 -16.167 1.00 89.75 95 LYS A O 1
ATOM 731 N N . TRP A 1 96 ? 9.183 14.038 -14.767 1.00 89.25 96 TRP A N 1
ATOM 732 C CA . TRP A 1 96 ? 9.617 15.298 -15.364 1.00 89.25 96 TRP A CA 1
ATOM 733 C C . TRP A 1 96 ? 11.127 15.514 -15.180 1.00 89.25 96 TRP A C 1
ATOM 735 O O . TRP A 1 96 ? 11.824 15.777 -16.156 1.00 89.25 96 TRP A O 1
ATOM 745 N N . LEU A 1 97 ? 11.658 15.281 -13.976 1.00 86.12 97 LEU A N 1
ATOM 746 C CA . LEU A 1 97 ? 13.092 15.373 -13.687 1.00 86.12 97 LEU A CA 1
ATOM 747 C C . LEU A 1 97 ? 13.926 14.403 -14.545 1.00 86.12 97 LEU A C 1
ATOM 749 O O . LEU A 1 97 ? 14.951 14.791 -15.097 1.00 86.12 97 LEU A O 1
ATOM 753 N N . LEU A 1 98 ? 13.459 13.162 -14.707 1.00 85.69 98 LEU A N 1
ATOM 754 C CA . LEU A 1 98 ? 14.080 12.149 -15.567 1.00 85.69 98 LEU A CA 1
ATOM 755 C C . LEU A 1 98 ? 14.138 12.581 -17.035 1.00 85.69 98 LEU A C 1
ATOM 757 O O . LEU A 1 98 ? 15.100 12.242 -17.709 1.00 85.69 98 LEU A O 1
ATOM 761 N N . SER A 1 99 ? 13.152 13.338 -17.528 1.00 83.75 99 SER A N 1
ATOM 762 C CA . SER A 1 99 ? 13.163 13.832 -18.914 1.00 83.75 99 SER A CA 1
ATOM 763 C C . SER A 1 99 ? 14.246 14.883 -19.189 1.00 83.75 99 SER A C 1
ATOM 765 O O . SER A 1 99 ? 14.619 15.080 -20.341 1.00 83.75 99 SER A O 1
ATOM 767 N N . LEU A 1 100 ? 14.762 15.537 -18.141 1.00 81.75 100 LEU A N 1
ATOM 768 C CA . LEU A 1 100 ? 15.826 16.542 -18.231 1.00 81.75 100 LEU A CA 1
ATOM 769 C C . LEU A 1 100 ? 17.228 15.936 -18.070 1.00 81.75 100 LEU A C 1
ATOM 771 O O . LEU A 1 100 ? 18.220 16.564 -18.431 1.00 81.75 100 LEU A O 1
ATOM 775 N N . LEU A 1 101 ? 17.321 14.730 -17.508 1.00 80.75 101 LEU A N 1
ATOM 776 C CA . LEU A 1 101 ? 18.575 14.018 -17.289 1.00 80.75 101 LEU A CA 1
ATOM 777 C C . LEU A 1 101 ? 18.878 13.145 -18.512 1.00 80.75 101 LEU A C 1
ATOM 779 O O . LEU A 1 101 ? 18.031 12.380 -18.961 1.00 80.75 101 LEU A O 1
ATOM 783 N N . VAL A 1 102 ? 20.101 13.208 -19.043 1.00 69.75 102 VAL A N 1
ATOM 784 C CA . VAL A 1 102 ? 20.561 12.240 -20.052 1.00 69.75 102 VAL A CA 1
ATOM 785 C C . VAL A 1 102 ? 20.866 10.926 -19.328 1.00 69.75 102 VAL A C 1
ATOM 787 O O . VAL A 1 102 ? 21.811 10.832 -18.546 1.00 69.75 102 VAL A O 1
ATOM 790 N N . ILE A 1 103 ? 19.999 9.930 -19.516 1.00 65.69 103 ILE A N 1
ATOM 791 C CA . ILE A 1 103 ? 20.010 8.678 -18.749 1.00 65.69 103 ILE A CA 1
ATOM 792 C C . ILE A 1 103 ? 20.991 7.681 -19.382 1.00 65.69 103 ILE A C 1
ATOM 794 O O . ILE A 1 103 ? 20.942 7.426 -20.581 1.00 65.69 103 ILE A O 1
ATOM 798 N N . GLY A 1 104 ? 21.845 7.073 -18.552 1.00 63.84 104 GLY A N 1
ATOM 799 C CA . GLY A 1 104 ? 22.759 5.995 -18.961 1.00 63.84 104 GLY A CA 1
ATOM 800 C C . GLY A 1 104 ? 23.585 5.380 -17.824 1.00 63.84 104 GLY A C 1
ATOM 801 O O . GLY A 1 104 ? 24.102 4.275 -17.964 1.00 63.84 104 GLY A O 1
ATOM 802 N N . HIS A 1 105 ? 23.676 6.050 -16.670 1.00 70.00 105 HIS A N 1
ATOM 803 C CA . HIS A 1 105 ? 24.516 5.607 -15.557 1.00 70.00 105 HIS A CA 1
ATOM 804 C C . HIS A 1 105 ? 23.697 5.179 -14.335 1.00 70.00 105 HIS A C 1
ATOM 806 O O . HIS A 1 105 ? 22.904 5.948 -13.793 1.00 70.00 105 HIS A O 1
ATOM 812 N N . TRP A 1 106 ? 23.962 3.963 -13.851 1.00 78.25 106 TRP A N 1
ATOM 813 C CA . TRP A 1 106 ? 23.388 3.378 -12.630 1.00 78.25 106 TRP A CA 1
ATOM 814 C C . TRP A 1 106 ? 23.621 4.234 -11.370 1.00 78.25 106 TRP A C 1
ATOM 816 O O . TRP A 1 106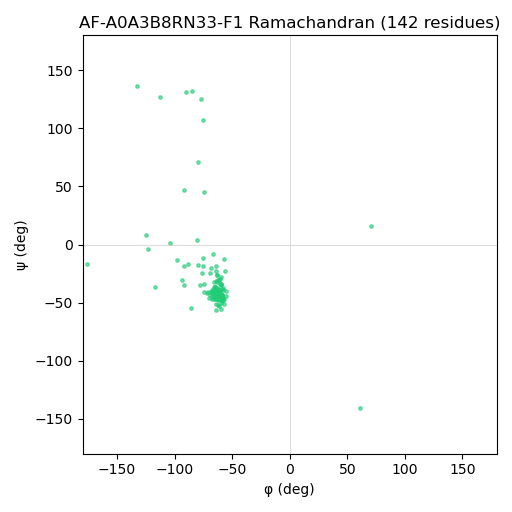 ? 22.847 4.170 -10.419 1.00 78.25 106 TRP A O 1
ATOM 826 N N . ILE A 1 107 ? 24.641 5.096 -11.390 1.00 80.50 107 ILE A N 1
ATOM 827 C CA . ILE A 1 107 ? 24.961 6.070 -10.337 1.00 80.50 107 ILE A CA 1
ATOM 828 C C . ILE A 1 107 ? 23.826 7.064 -10.064 1.00 80.50 107 ILE A C 1
ATOM 830 O O . ILE A 1 107 ? 23.684 7.521 -8.932 1.00 80.50 107 ILE A O 1
ATOM 834 N N . LEU A 1 108 ? 22.975 7.363 -11.051 1.00 82.06 108 LEU A N 1
ATOM 835 C CA . LEU A 1 108 ? 21.870 8.313 -10.883 1.00 82.06 108 LEU A CA 1
ATOM 836 C C . LEU A 1 108 ? 20.693 7.748 -10.073 1.00 82.06 108 LEU A C 1
ATOM 838 O O . LEU A 1 108 ? 19.830 8.513 -9.653 1.00 82.06 108 LEU A O 1
ATOM 842 N N . VAL A 1 109 ? 20.656 6.439 -9.803 1.00 84.88 109 VAL A N 1
ATOM 843 C CA . VAL A 1 109 ? 19.549 5.797 -9.073 1.00 84.88 109 VAL A CA 1
ATOM 844 C C . VAL A 1 109 ? 19.478 6.274 -7.620 1.00 84.88 109 VAL A C 1
ATOM 846 O O . VAL A 1 109 ? 18.399 6.607 -7.134 1.00 84.88 109 VAL A O 1
ATOM 849 N N . ILE A 1 110 ? 20.619 6.355 -6.932 1.00 88.06 110 ILE A N 1
ATOM 850 C CA . ILE A 1 110 ? 20.695 6.773 -5.523 1.00 88.06 110 ILE A CA 1
ATOM 851 C C . ILE A 1 110 ? 20.171 8.208 -5.319 1.00 88.06 110 ILE A C 1
ATOM 853 O O . ILE A 1 110 ? 19.265 8.389 -4.499 1.00 88.06 110 ILE A O 1
ATOM 857 N N . PRO A 1 111 ? 20.657 9.232 -6.053 1.00 87.94 111 PRO A N 1
ATOM 858 C CA . PRO A 1 111 ? 20.137 10.588 -5.910 1.00 87.94 111 PRO A CA 1
ATOM 859 C C . PRO A 1 111 ? 18.666 10.701 -6.330 1.00 87.94 111 PRO A C 1
ATOM 861 O O . PRO A 1 111 ? 17.935 11.477 -5.718 1.00 87.94 111 PRO A O 1
ATOM 864 N N . LEU A 1 112 ? 18.189 9.902 -7.294 1.00 88.81 112 LEU A N 1
ATOM 865 C CA . LEU A 1 112 ? 16.765 9.868 -7.652 1.00 88.81 112 LEU A CA 1
ATOM 866 C C . LEU A 1 112 ? 15.885 9.333 -6.518 1.00 88.81 112 LEU A C 1
ATOM 868 O O . LEU A 1 112 ? 14.822 9.894 -6.251 1.00 88.81 112 LEU A O 1
ATOM 872 N N . ILE A 1 113 ? 16.325 8.272 -5.834 1.00 90.94 113 ILE A N 1
ATOM 873 C CA . ILE A 1 113 ? 15.621 7.726 -4.666 1.00 90.94 113 ILE A CA 1
ATOM 874 C C . ILE A 1 113 ? 15.586 8.768 -3.542 1.00 90.94 113 ILE A C 1
ATOM 876 O O . ILE A 1 113 ? 14.526 8.998 -2.959 1.00 90.94 113 ILE A O 1
ATOM 880 N N . ALA A 1 114 ? 16.713 9.433 -3.269 1.00 92.12 114 ALA A N 1
ATOM 881 C CA . ALA A 1 114 ? 16.788 10.482 -2.254 1.00 92.12 114 ALA A CA 1
ATOM 882 C C . ALA A 1 114 ? 15.868 11.671 -2.586 1.00 92.12 114 ALA A C 1
ATOM 884 O O . ALA A 1 114 ? 15.089 12.103 -1.735 1.00 92.12 114 ALA A O 1
ATOM 885 N N . ALA A 1 115 ? 15.890 12.155 -3.832 1.00 91.38 115 ALA A N 1
ATOM 886 C CA . ALA A 1 115 ? 15.005 13.220 -4.298 1.00 91.38 115 ALA A CA 1
ATOM 887 C C . ALA A 1 115 ? 13.525 12.819 -4.192 1.00 91.38 115 ALA A C 1
ATOM 889 O O . ALA A 1 115 ? 12.703 13.603 -3.717 1.00 91.38 115 ALA A O 1
ATOM 890 N N . GLY A 1 116 ? 13.188 11.582 -4.567 1.00 93.12 116 GLY A N 1
ATOM 891 C CA . GLY A 1 116 ? 11.842 11.033 -4.421 1.00 93.12 116 GLY A CA 1
ATOM 892 C C . GLY A 1 116 ? 11.371 11.006 -2.969 1.00 93.12 116 GLY A C 1
ATOM 893 O O . GLY A 1 116 ? 10.268 11.466 -2.675 1.00 93.12 116 GLY A O 1
ATOM 894 N N . ALA A 1 117 ? 12.222 10.542 -2.050 1.00 93.75 117 ALA A N 1
ATOM 895 C CA . ALA A 1 117 ? 11.919 10.538 -0.622 1.00 93.75 117 ALA A CA 1
ATOM 896 C C . ALA A 1 117 ? 11.645 11.958 -0.102 1.00 93.75 117 ALA A C 1
ATOM 898 O O . ALA A 1 117 ? 10.617 12.186 0.539 1.00 93.75 117 ALA A O 1
ATOM 899 N N . ILE A 1 118 ? 12.510 12.922 -0.431 1.00 94.69 118 ILE A N 1
ATOM 900 C CA . ILE A 1 118 ? 12.351 14.327 -0.024 1.00 94.69 118 ILE A CA 1
ATOM 901 C C . ILE A 1 118 ? 11.036 14.904 -0.561 1.00 94.69 118 ILE A C 1
ATOM 903 O O . ILE A 1 118 ? 10.272 15.495 0.202 1.00 94.69 118 ILE A O 1
ATOM 907 N N . LEU A 1 119 ? 10.733 14.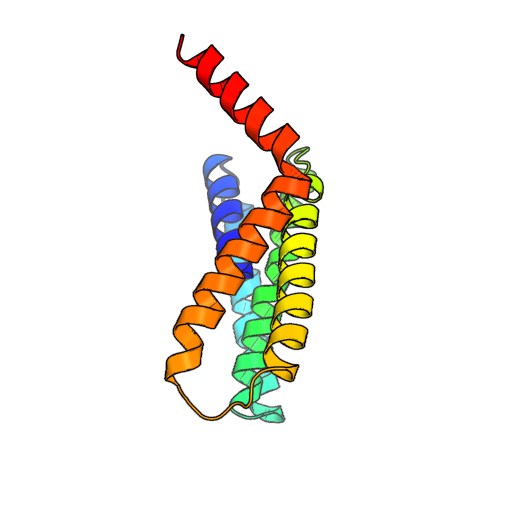695 -1.845 1.00 94.00 119 LEU A N 1
ATOM 908 C CA . LEU A 1 119 ? 9.498 15.182 -2.466 1.00 94.00 119 LEU A CA 1
ATOM 909 C C . LEU A 1 119 ? 8.251 14.560 -1.836 1.00 94.00 119 LEU A C 1
ATOM 911 O O . LEU A 1 119 ? 7.286 15.268 -1.547 1.00 94.00 119 LEU A O 1
ATOM 915 N N . TYR A 1 120 ? 8.272 13.253 -1.573 1.00 93.75 120 TYR A N 1
ATOM 916 C CA . TYR A 1 120 ? 7.167 12.573 -0.905 1.00 93.75 120 TYR A CA 1
ATOM 917 C C . TYR A 1 120 ? 6.914 13.146 0.495 1.00 93.75 120 TYR A C 1
ATOM 919 O O . TYR A 1 120 ? 5.768 13.470 0.829 1.00 93.75 120 TYR A O 1
ATOM 927 N N . PHE A 1 121 ? 7.973 13.324 1.294 1.00 92.12 121 PHE A N 1
ATOM 928 C CA . PHE A 1 121 ? 7.872 13.918 2.629 1.00 92.12 121 PHE A CA 1
ATOM 929 C C . PHE A 1 121 ? 7.428 15.386 2.589 1.00 92.12 121 PHE A C 1
ATOM 931 O O . PHE A 1 121 ? 6.631 15.808 3.427 1.00 92.12 121 PHE A O 1
ATOM 938 N N . ALA A 1 122 ? 7.867 16.157 1.596 1.00 92.44 122 ALA A N 1
ATOM 939 C CA . ALA A 1 122 ? 7.412 17.529 1.413 1.00 92.44 122 ALA A CA 1
ATOM 940 C C . ALA A 1 122 ? 5.906 17.579 1.104 1.00 92.44 122 ALA A C 1
ATOM 942 O O . ALA A 1 122 ? 5.152 18.267 1.796 1.00 92.44 122 ALA A O 1
ATOM 943 N N . PHE A 1 123 ? 5.431 16.801 0.125 1.00 92.62 123 PHE A N 1
ATOM 944 C CA . PHE A 1 123 ? 4.015 16.799 -0.249 1.00 92.62 123 PHE A CA 1
ATOM 945 C C . PHE A 1 123 ? 3.111 16.278 0.868 1.00 92.62 123 PHE A C 1
ATOM 947 O O . PHE A 1 123 ? 2.063 16.869 1.135 1.00 92.62 123 PHE A O 1
ATOM 954 N N . ILE A 1 124 ? 3.508 15.210 1.571 1.00 90.94 124 ILE A N 1
ATOM 955 C CA . ILE A 1 124 ? 2.698 14.692 2.683 1.00 90.94 124 ILE A CA 1
ATOM 956 C C . ILE A 1 124 ? 2.633 15.690 3.845 1.00 90.94 124 ILE A C 1
ATOM 958 O O . ILE A 1 124 ? 1.570 15.839 4.453 1.00 90.94 124 ILE A O 1
ATOM 962 N N . PHE A 1 125 ? 3.721 16.418 4.119 1.00 89.25 125 PHE A N 1
ATOM 963 C CA . PHE A 1 125 ? 3.743 17.461 5.140 1.00 89.25 125 PHE A CA 1
ATOM 964 C C . PHE A 1 125 ? 2.854 18.649 4.756 1.00 89.25 125 PHE A C 1
ATOM 966 O O . PHE A 1 125 ? 2.107 19.147 5.594 1.00 89.25 125 PHE A O 1
ATOM 973 N N . ILE A 1 126 ? 2.841 19.053 3.485 1.00 89.44 126 ILE A N 1
ATOM 974 C CA . ILE A 1 126 ? 1.946 20.115 2.998 1.00 89.44 126 ILE A CA 1
ATOM 975 C C . ILE A 1 126 ? 0.471 19.698 3.129 1.00 89.44 126 ILE A C 1
ATOM 977 O O . ILE A 1 126 ? -0.354 20.481 3.599 1.00 89.44 126 ILE A O 1
ATOM 981 N N . LEU A 1 127 ? 0.132 18.457 2.764 1.00 87.19 127 LEU A N 1
ATOM 982 C CA . LEU A 1 127 ? -1.254 17.975 2.768 1.00 87.19 127 LEU A CA 1
ATOM 983 C C . LEU A 1 127 ? -1.778 17.612 4.168 1.00 87.19 127 LEU A C 1
ATOM 985 O O . LEU A 1 127 ? -2.961 17.799 4.449 1.00 87.19 127 LEU A O 1
ATOM 989 N N . THR A 1 128 ? -0.922 17.085 5.051 1.00 85.62 128 THR A N 1
ATOM 990 C CA . THR A 1 128 ? -1.337 16.488 6.340 1.00 85.62 128 THR A CA 1
ATOM 991 C C . THR A 1 128 ? -0.672 17.140 7.558 1.00 85.62 128 THR A C 1
ATOM 993 O O . THR A 1 128 ? -1.019 16.815 8.694 1.00 85.62 128 THR A O 1
ATOM 996 N N . GLY A 1 129 ? 0.239 18.099 7.372 1.00 78.06 129 GLY A N 1
ATOM 997 C CA . GLY A 1 129 ? 1.076 18.657 8.444 1.00 78.06 129 GLY A CA 1
ATOM 998 C C . GLY A 1 129 ? 0.287 19.212 9.629 1.00 78.06 129 GLY A C 1
ATOM 999 O O . GLY A 1 129 ? 0.629 18.936 10.776 1.00 78.06 129 GLY A O 1
ATOM 1000 N N . LYS A 1 130 ? -0.842 19.891 9.380 1.00 77.81 130 LYS A N 1
ATOM 1001 C CA . LYS A 1 130 ? -1.723 20.396 10.453 1.00 77.81 130 LYS A CA 1
ATOM 1002 C C . LYS A 1 130 ? -2.286 19.271 11.328 1.00 77.81 130 LYS A C 1
ATOM 1004 O O . LYS A 1 130 ? -2.373 19.418 12.543 1.00 77.81 130 LYS A O 1
ATOM 1009 N N . LYS A 1 131 ? -2.652 18.141 10.719 1.00 80.31 131 LYS A N 1
ATOM 1010 C CA . LYS A 1 131 ? -3.184 16.977 11.434 1.00 80.31 131 LYS A CA 1
ATOM 1011 C C . LYS A 1 131 ? -2.087 16.278 12.238 1.00 80.31 131 LYS A C 1
ATOM 1013 O O . LYS A 1 131 ? -2.308 15.958 13.399 1.00 80.31 131 LYS A O 1
ATOM 1018 N N . LEU A 1 132 ? -0.897 16.140 11.650 1.00 76.94 132 LEU A N 1
ATOM 1019 C CA . LEU A 1 132 ? 0.263 15.523 12.296 1.00 76.94 132 LEU A CA 1
ATOM 1020 C C . LEU A 1 132 ? 0.694 16.289 13.558 1.00 76.94 132 LEU A C 1
ATOM 1022 O O . LEU A 1 132 ? 0.918 15.692 14.607 1.00 76.94 132 LEU A O 1
ATOM 1026 N N . ILE A 1 133 ? 0.762 17.622 13.471 1.00 80.12 133 ILE A N 1
ATOM 1027 C CA . ILE A 1 133 ? 1.139 18.492 14.597 1.00 80.12 133 ILE A CA 1
ATOM 1028 C C . ILE A 1 133 ? 0.096 18.413 15.722 1.00 80.12 133 ILE A C 1
ATOM 1030 O O . ILE A 1 133 ? 0.457 18.375 16.899 1.00 80.12 133 ILE A O 1
ATOM 1034 N N . ASN A 1 134 ? -1.191 18.356 15.373 1.00 79.75 134 ASN A N 1
ATOM 1035 C CA . ASN A 1 134 ? -2.268 18.224 16.353 1.00 79.75 134 ASN A CA 1
ATOM 1036 C C . ASN A 1 134 ? -2.245 16.859 17.060 1.00 79.75 134 ASN A C 1
ATOM 1038 O O . ASN A 1 134 ? -2.409 16.813 18.279 1.00 79.75 134 ASN A O 1
ATOM 1042 N N . GLU A 1 135 ? -1.986 15.765 16.337 1.00 80.81 135 GLU A N 1
ATOM 1043 C CA . GLU A 1 135 ? -1.834 14.434 16.941 1.00 80.81 135 GLU A CA 1
ATOM 1044 C C . GLU A 1 135 ? -0.609 14.377 17.869 1.00 80.81 135 GLU A C 1
ATOM 1046 O O . GLU A 1 135 ? -0.738 13.955 19.019 1.00 80.81 135 GLU A O 1
ATOM 1051 N N . LEU A 1 136 ? 0.543 14.916 17.453 1.00 80.44 136 LEU A N 1
ATOM 1052 C CA . LEU A 1 136 ? 1.735 15.012 18.311 1.00 80.44 136 LEU A CA 1
ATOM 1053 C C . LEU A 1 136 ? 1.472 15.807 19.599 1.00 80.44 136 LEU A C 1
ATOM 1055 O O . LEU A 1 136 ? 1.940 15.425 20.674 1.00 80.44 136 LEU A O 1
ATOM 1059 N N . ARG A 1 137 ? 0.696 16.895 19.513 1.00 79.38 137 ARG A N 1
ATOM 1060 C CA . ARG A 1 137 ? 0.311 17.690 20.686 1.00 79.38 137 ARG A CA 1
ATOM 1061 C C . ARG A 1 137 ? -0.600 16.902 21.635 1.00 79.38 137 ARG A C 1
ATOM 1063 O O . ARG A 1 137 ? -0.404 16.992 22.842 1.00 79.38 137 ARG A O 1
ATOM 1070 N N . SER A 1 138 ? -1.536 16.111 21.105 1.00 78.62 138 SER A N 1
ATOM 1071 C CA . SER A 1 138 ? -2.439 15.284 21.919 1.00 78.62 138 SER A CA 1
ATOM 1072 C C . SER A 1 138 ? -1.712 14.169 22.679 1.00 78.62 138 SER A C 1
ATOM 1074 O O . SER A 1 138 ? -2.001 13.943 23.849 1.00 78.62 138 SER A O 1
ATOM 1076 N N . VAL A 1 139 ? -0.702 13.535 22.069 1.00 80.50 139 VAL A N 1
ATOM 1077 C CA . VAL A 1 139 ? 0.120 12.528 22.761 1.00 80.50 139 VAL A CA 1
ATOM 1078 C C . VAL A 1 139 ? 0.940 13.173 23.876 1.00 80.50 139 VAL A C 1
ATOM 1080 O O . VAL A 1 139 ? 1.005 12.635 24.977 1.00 80.50 139 VAL A O 1
ATOM 1083 N N . LYS A 1 140 ? 1.510 14.361 23.639 1.00 77.06 140 LYS A N 1
ATOM 1084 C CA . LYS A 1 140 ? 2.270 15.089 24.666 1.00 77.06 140 LYS A CA 1
ATOM 1085 C C . LYS A 1 140 ? 1.416 15.456 25.891 1.00 77.06 140 LYS A C 1
ATOM 1087 O O . LYS A 1 140 ? 1.953 15.514 26.986 1.00 77.06 140 LYS A O 1
ATOM 1092 N N . GLN A 1 141 ? 0.112 15.681 25.715 1.00 73.69 141 GLN A N 1
ATOM 1093 C CA . GLN A 1 141 ? -0.833 15.970 26.803 1.00 73.69 141 GLN A CA 1
ATOM 1094 C C . GLN A 1 141 ? -1.300 14.730 27.581 1.00 73.69 141 GLN A C 1
ATOM 1096 O O . GLN A 1 141 ? -1.844 14.888 28.660 1.00 73.69 141 GLN A O 1
ATOM 1101 N N . LEU A 1 142 ? -1.131 13.518 27.043 1.00 70.88 142 LEU A N 1
ATOM 1102 C CA . LEU A 1 142 ? -1.468 12.265 27.739 1.00 70.88 142 LEU A CA 1
ATOM 1103 C C . LEU A 1 142 ? -0.308 11.728 28.591 1.00 70.88 142 LEU A C 1
ATOM 1105 O O . LEU A 1 142 ? -0.509 10.840 29.413 1.00 70.88 142 LEU A O 1
ATOM 1109 N N . VAL A 1 143 ? 0.906 12.221 28.340 1.00 65.44 143 VAL A N 1
ATOM 1110 C CA . VAL A 1 143 ? 2.147 11.800 29.012 1.00 65.44 143 VAL A CA 1
ATOM 1111 C C . VAL A 1 143 ? 2.537 12.760 30.151 1.00 65.44 143 VAL A C 1
ATOM 1113 O O . VAL A 1 143 ? 3.393 12.414 30.961 1.00 65.44 143 VAL A O 1
ATOM 1116 N N . ILE A 1 144 ? 1.915 13.942 30.221 1.00 50.72 144 ILE A N 1
ATOM 1117 C CA . ILE A 1 144 ? 2.060 14.939 31.299 1.00 50.72 144 ILE A CA 1
ATOM 1118 C C . ILE A 1 144 ? 0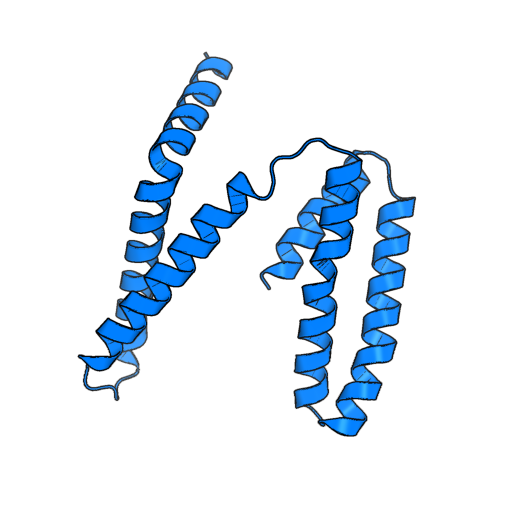.783 14.915 32.132 1.00 50.72 144 ILE A C 1
ATOM 1120 O O . ILE A 1 144 ? 0.901 14.899 33.374 1.00 50.72 144 ILE A O 1
#

Sequence (144 aa):
AMWSSVSTTITNAFAAMGKIKINLKLMLMWTALTWILTPLLMSKYGYNGVALASALVASSSIIPMIILKRMLSVKLFSNVWPQLLSALLMGIFLKWLLSLLVIGHWILVIPLIAAGAILYFAFIFILTGKKLINELRSVKQLVI

Foldseek 3Di:
DVLVVLLVVLLVVCVVVVNVVVSVVLVVVLVVLLVVQQVVQCVVPNPVSNVVSVVVSSVCSVVSVVVVVVVDVDPVVLVVVQLVVQLVVLVVVLVVVVVVDPDDDPVVPVVSVVSSVVSSVVSSCVSCVVVVVVVVVVVVVVVD

Solvent-accessible surface area (backbone atoms only — not comparable to full-atom values): 7927 Å² total; per-residue (Å²): 110,78,43,53,57,56,38,53,57,50,46,51,50,32,50,76,70,70,37,49,71,58,47,50,53,51,54,51,49,52,48,51,47,48,69,50,38,27,60,58,31,25,76,75,50,42,76,60,11,42,56,51,27,51,52,53,54,38,58,50,38,54,54,62,52,56,54,47,49,76,77,39,95,66,71,59,63,81,72,43,52,51,55,52,49,18,52,50,54,30,51,54,50,52,52,55,54,52,73,75,47,90,84,86,60,78,76,56,52,59,60,49,52,52,51,44,52,52,44,31,54,50,41,34,41,72,71,41,37,74,58,54,55,52,52,55,52,54,55,56,62,75,78,105